Protein AF-A0A922MEP1-F1 (afdb_monomer_lite)

Secondary structure (DSSP, 8-state):
----------PPP----------------TT--GGGT-----TTPPPPHHHHHHHHHHHHHTT-SHHHHHHHHHHHHHHHB--EEEEEEETTEEEESSSS-EESSHHHHHHHHHHH-SSPPPTHHHH--GGG--EEEE-TT-BBTTT--B-S-HHHHHHHHHHHS-----TTS---EEEE--

Foldseek 3Di:
DDDDDDDDDDDDDDDDDDDPPPPPPPPPPPPDDPCVVDPPDDPDDDPDPVNVVVVVVVVVVVCPDLVSLLVLQVVLQVVFKLKAWWQDDDPQWTAHQQDRDIHNDVVVSSVCCVPVPVPTDGPVVVVPDPVRPQIEIECAQMATPVPRDTDDDPVVVLCCCCPVVVDDHDPVHDRSYDYDYD

pLDDT: mean 71.91, std 21.08, range [29.16, 94.38]

Sequence (182 aa):
MNIIGLRSRTIHETSPIIFEEEEKNISLDRKLNFASFVSIRPVGKKAIPWVREQQKKIAEERRLTELDWQFDNIKTILRCSNATPVRCRVGTRFACSYCLDQFQNPTELRNHSIQDHINDKPEFFNARSLSRHIVYLDITGLQCKICDQSIESLEQLMDHLKGVHDELVYKQIKNQIVPFNY

Radius of gyration: 28.93 Å; chains: 1; bounding box: 106×39×60 Å

InterPro domains:
  IPR013087 Zinc finger C2H2-type [PS00028] (96-117)
  IPR013087 Zinc finger C2H2-type [PS00028] (144-165)
  IPR013087 Zinc finger C2H2-type [PS50157] (94-122)
  IPR013087 Zinc finger C2H2-type [SM00355] (94-117)
  IPR013087 Zinc finger C2H2-type [SM00355] (142-165)

Organism: Spodoptera exigua (NCBI:txid7107)

Structure (mmCIF, N/CA/C/O backbone):
data_AF-A0A922MEP1-F1
#
_entry.id   AF-A0A922MEP1-F1
#
loop_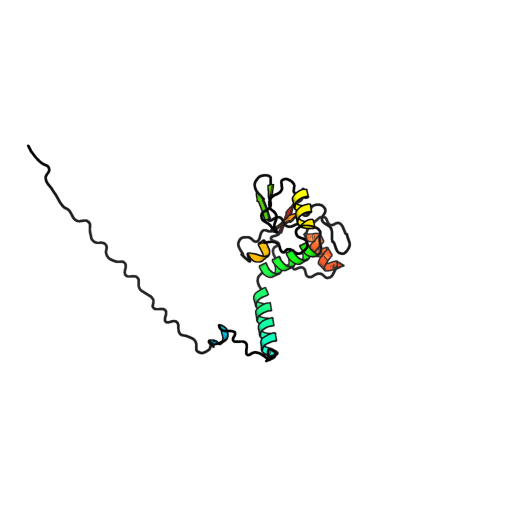
_atom_site.group_PDB
_atom_site.id
_atom_site.type_symbol
_atom_site.label_atom_id
_atom_site.label_alt_id
_atom_site.label_comp_id
_atom_site.label_asym_id
_atom_site.label_entity_id
_atom_site.label_seq_id
_atom_site.pdbx_PDB_ins_code
_atom_site.Cartn_x
_atom_site.Cartn_y
_atom_site.Cartn_z
_atom_site.occupancy
_atom_site.B_iso_or_equiv
_atom_site.auth_seq_id
_atom_site.auth_comp_id
_atom_site.auth_asym_id
_atom_site.auth_atom_id
_atom_site.pdbx_PDB_model_num
ATOM 1 N N . MET A 1 1 ? 87.344 -0.139 -6.297 1.00 33.28 1 MET A N 1
ATOM 2 C CA . MET A 1 1 ? 87.801 0.601 -5.095 1.00 33.28 1 MET A CA 1
ATOM 3 C C . MET A 1 1 ? 87.098 1.954 -5.125 1.00 33.28 1 MET A C 1
ATOM 5 O O . MET A 1 1 ? 87.213 2.600 -6.149 1.00 33.28 1 MET A O 1
ATOM 9 N N . ASN A 1 2 ? 86.307 2.446 -4.175 1.00 29.16 2 ASN A N 1
ATOM 10 C CA . ASN A 1 2 ? 85.856 2.021 -2.847 1.00 29.16 2 ASN A CA 1
ATOM 11 C C . ASN A 1 2 ? 84.425 2.590 -2.679 1.00 29.16 2 ASN A C 1
ATOM 13 O O . ASN A 1 2 ? 84.179 3.710 -3.107 1.00 29.16 2 ASN A O 1
ATOM 17 N N . ILE A 1 3 ? 83.418 1.776 -2.359 1.00 33.75 3 ILE A N 1
ATOM 18 C CA . ILE A 1 3 ? 82.871 1.454 -1.022 1.00 33.75 3 ILE A CA 1
ATOM 19 C C . ILE A 1 3 ? 82.186 2.642 -0.311 1.00 33.75 3 ILE A C 1
ATOM 21 O O . ILE A 1 3 ? 82.811 3.596 0.141 1.00 33.75 3 ILE A O 1
ATOM 25 N N . ILE A 1 4 ? 80.867 2.471 -0.213 1.00 38.38 4 ILE A N 1
ATOM 26 C CA . ILE A 1 4 ? 79.823 3.175 0.540 1.00 38.38 4 ILE A CA 1
ATOM 27 C C . ILE A 1 4 ? 80.040 3.119 2.067 1.00 38.38 4 ILE A C 1
ATOM 29 O O . ILE A 1 4 ? 80.368 2.068 2.611 1.00 38.38 4 ILE A O 1
ATOM 33 N N . GLY A 1 5 ? 79.831 4.244 2.764 1.00 32.88 5 GLY A N 1
ATOM 34 C CA . GLY A 1 5 ? 80.007 4.386 4.217 1.00 32.88 5 GLY A CA 1
ATOM 35 C C . GLY A 1 5 ? 78.747 4.893 4.932 1.00 32.88 5 GLY A C 1
ATOM 36 O O . GLY A 1 5 ? 78.099 5.829 4.471 1.00 32.88 5 GLY A O 1
ATOM 37 N N . LEU A 1 6 ? 78.424 4.244 6.055 1.00 37.69 6 LEU A N 1
ATOM 38 C CA . LEU A 1 6 ? 77.236 4.394 6.902 1.00 37.69 6 LEU A CA 1
ATOM 39 C C . LEU A 1 6 ? 77.073 5.767 7.579 1.00 37.69 6 LEU A C 1
ATOM 41 O O . LEU A 1 6 ? 78.054 6.389 7.988 1.00 37.69 6 LEU A O 1
ATOM 45 N N . ARG A 1 7 ? 75.817 6.127 7.893 1.00 33.88 7 ARG A N 1
ATOM 46 C CA . ARG A 1 7 ? 75.470 6.881 9.112 1.00 33.88 7 ARG A CA 1
ATOM 47 C C . ARG A 1 7 ? 74.023 6.621 9.553 1.00 33.88 7 ARG A C 1
ATOM 49 O O . ARG A 1 7 ? 73.078 7.013 8.879 1.00 33.88 7 ARG A O 1
ATOM 56 N N . SER A 1 8 ? 73.884 5.974 10.709 1.00 33.62 8 SER A N 1
ATOM 57 C CA . SER A 1 8 ? 72.641 5.829 11.470 1.00 33.62 8 SER A CA 1
ATOM 58 C C . SER A 1 8 ? 72.186 7.166 12.061 1.00 33.62 8 SER A C 1
ATOM 60 O O . SER A 1 8 ? 73.006 7.900 12.615 1.00 33.62 8 SER A O 1
ATOM 62 N N . ARG A 1 9 ? 70.876 7.436 12.034 1.00 35.16 9 ARG A N 1
ATOM 63 C CA . ARG A 1 9 ? 70.192 8.314 12.997 1.00 35.16 9 ARG A CA 1
ATOM 64 C C . ARG A 1 9 ? 68.714 7.925 13.122 1.00 35.16 9 ARG A C 1
ATOM 66 O O . ARG A 1 9 ? 67.909 8.193 12.242 1.00 35.16 9 ARG A O 1
ATOM 73 N N . THR A 1 10 ? 68.458 7.197 14.205 1.00 30.19 10 THR A N 1
ATOM 74 C CA . THR A 1 10 ? 67.338 7.311 15.151 1.00 30.19 10 THR A CA 1
ATOM 75 C C . THR A 1 10 ? 66.016 7.888 14.634 1.00 30.19 10 THR A C 1
ATOM 77 O O . THR A 1 10 ? 65.878 9.093 14.441 1.00 30.19 10 THR A O 1
ATOM 80 N N . ILE A 1 11 ? 65.013 7.014 14.524 1.00 36.94 11 ILE A N 1
ATOM 81 C CA . ILE A 1 11 ? 63.595 7.375 14.477 1.00 36.94 11 ILE A CA 1
ATOM 82 C C . ILE A 1 11 ? 63.104 7.295 15.925 1.00 36.94 11 ILE A C 1
ATOM 84 O O . ILE A 1 11 ? 63.294 6.271 16.581 1.00 36.94 11 ILE A O 1
ATOM 88 N N . HIS A 1 12 ? 62.577 8.407 16.432 1.00 39.09 12 HIS A N 1
ATOM 89 C CA . HIS A 1 12 ? 62.083 8.533 17.797 1.00 39.09 12 HIS A CA 1
ATOM 90 C C . HIS A 1 12 ? 60.930 7.565 18.084 1.00 39.09 12 HIS A C 1
ATOM 92 O O . HIS A 1 12 ? 60.091 7.283 17.230 1.00 39.09 12 HIS A O 1
ATOM 98 N N . GLU A 1 13 ? 60.948 7.082 19.320 1.00 33.12 13 GLU A N 1
ATOM 99 C CA . GLU A 1 13 ? 60.061 6.105 19.930 1.00 33.12 13 GLU A CA 1
ATOM 100 C C . GLU A 1 13 ? 58.586 6.513 19.852 1.00 33.12 13 GLU A C 1
ATOM 102 O O . GLU A 1 13 ? 58.186 7.621 20.208 1.00 33.12 13 GLU A O 1
ATOM 107 N N . THR A 1 14 ? 57.764 5.561 19.424 1.00 35.47 14 THR A N 1
ATOM 108 C CA . THR A 1 14 ? 56.318 5.541 19.619 1.00 35.47 14 THR A CA 1
ATOM 109 C C . THR A 1 14 ? 56.016 5.429 21.113 1.00 35.47 14 THR A C 1
ATOM 111 O O . THR A 1 14 ? 56.169 4.355 21.695 1.00 35.47 14 THR A O 1
ATOM 114 N N . SER A 1 15 ? 55.584 6.520 21.743 1.00 34.44 15 SER A N 1
ATOM 115 C CA . SER A 1 15 ? 54.983 6.460 23.077 1.00 34.44 15 SER A CA 1
ATOM 116 C C . SER A 1 15 ? 53.580 5.838 22.982 1.00 34.44 15 SER A C 1
ATOM 118 O O . SER A 1 15 ? 52.782 6.277 22.150 1.00 34.44 15 SER A O 1
ATOM 120 N N . PRO A 1 16 ? 53.260 4.812 23.789 1.00 36.38 16 PRO A N 1
ATOM 121 C CA . PRO A 1 16 ? 51.957 4.164 23.766 1.00 36.38 16 PRO A CA 1
ATOM 122 C C . PRO A 1 16 ? 50.882 5.110 24.310 1.00 36.38 16 PRO A C 1
ATOM 124 O O . PRO A 1 16 ? 51.011 5.668 25.399 1.00 36.38 16 PRO A O 1
ATOM 127 N N . ILE A 1 17 ? 49.814 5.282 23.532 1.00 34.53 17 ILE A N 1
ATOM 128 C CA . ILE A 1 17 ? 48.589 5.953 23.965 1.00 34.53 17 ILE A CA 1
ATOM 129 C C . ILE A 1 17 ? 47.972 5.068 25.050 1.00 34.53 17 ILE A C 1
ATOM 131 O O . ILE A 1 17 ? 47.490 3.972 24.769 1.00 34.53 17 ILE A O 1
ATOM 135 N N . ILE A 1 18 ? 48.047 5.537 26.293 1.00 32.53 18 ILE A N 1
ATOM 136 C CA . ILE A 1 18 ? 47.349 4.965 27.441 1.00 32.53 18 ILE A CA 1
ATOM 137 C C . ILE A 1 18 ? 45.855 5.182 27.181 1.00 32.53 18 ILE A C 1
ATOM 139 O O . ILE A 1 18 ? 45.363 6.305 27.256 1.00 32.53 18 ILE A O 1
ATOM 143 N N . PHE A 1 19 ? 45.150 4.118 26.800 1.00 30.33 19 PHE A N 1
ATOM 144 C CA . PHE A 1 19 ? 43.694 4.083 26.847 1.00 30.33 19 PHE A CA 1
ATOM 145 C C . PHE A 1 19 ? 43.311 3.904 28.314 1.00 30.33 19 PHE A C 1
ATOM 147 O O . PHE A 1 19 ? 43.591 2.862 28.903 1.00 30.33 19 PHE A O 1
ATOM 154 N N . GLU A 1 20 ? 42.718 4.931 28.918 1.00 35.12 20 GLU A N 1
ATOM 155 C CA . GLU A 1 20 ? 42.014 4.778 30.187 1.00 35.12 20 GLU A CA 1
ATOM 156 C C . GLU A 1 20 ? 40.832 3.830 29.943 1.00 35.12 20 GLU A C 1
ATOM 158 O O . GLU A 1 20 ? 39.825 4.197 29.335 1.00 35.12 20 GLU A O 1
ATOM 163 N N . GLU A 1 21 ? 40.980 2.569 30.351 1.00 38.84 21 GLU A N 1
ATOM 164 C CA . GLU A 1 21 ? 39.856 1.651 30.488 1.00 38.84 21 GLU A CA 1
ATOM 165 C C . GLU A 1 21 ? 38.973 2.180 31.622 1.00 38.84 21 GLU A C 1
ATOM 167 O O . GLU A 1 21 ? 39.235 1.955 32.803 1.00 38.84 21 GLU A O 1
ATOM 172 N N . GLU A 1 22 ? 37.913 2.912 31.276 1.00 34.97 22 GLU A N 1
ATOM 173 C CA . GLU A 1 22 ? 36.781 3.064 32.183 1.00 34.97 22 GLU A CA 1
ATOM 174 C C . GLU A 1 22 ? 36.191 1.668 32.414 1.00 34.97 22 GLU A C 1
ATOM 176 O O . GLU A 1 22 ? 35.362 1.181 31.637 1.00 34.97 22 GLU A O 1
ATOM 181 N N . GLU A 1 23 ? 36.612 1.015 33.497 1.00 37.88 23 GLU A N 1
ATOM 182 C CA . GLU A 1 23 ? 35.914 -0.130 34.065 1.00 37.88 23 GLU A CA 1
ATOM 183 C C . GLU A 1 23 ? 34.500 0.317 34.461 1.00 37.88 23 GLU A C 1
ATOM 185 O O . GLU A 1 23 ? 34.214 0.722 35.592 1.00 37.88 23 GLU A O 1
ATOM 190 N N . LYS A 1 24 ? 33.567 0.253 33.509 1.00 36.25 24 LYS A N 1
ATOM 191 C CA . LYS A 1 24 ? 32.143 0.327 33.813 1.00 36.25 24 LYS A CA 1
ATOM 192 C C . LYS A 1 24 ? 31.781 -0.937 34.569 1.00 36.25 24 LYS A C 1
ATOM 194 O O . LYS A 1 24 ? 31.428 -1.955 33.979 1.00 36.25 24 LYS A O 1
ATOM 199 N N . ASN A 1 25 ? 31.844 -0.846 35.893 1.00 35.16 25 ASN A N 1
ATOM 200 C CA . ASN A 1 25 ? 31.219 -1.802 36.786 1.00 35.16 25 ASN A CA 1
ATOM 201 C C . ASN A 1 25 ? 29.720 -1.847 36.469 1.00 35.16 25 ASN A C 1
ATOM 203 O O . ASN A 1 25 ? 28.937 -0.995 36.895 1.00 35.16 25 ASN A O 1
ATOM 207 N N . ILE A 1 26 ? 29.320 -2.846 35.681 1.00 39.62 26 ILE A N 1
ATOM 208 C CA . ILE A 1 26 ? 27.920 -3.185 35.458 1.00 39.62 26 ILE A CA 1
ATOM 209 C C . ILE A 1 26 ? 27.407 -3.759 36.777 1.00 39.62 26 ILE A C 1
ATOM 211 O O . ILE A 1 26 ? 27.549 -4.941 37.082 1.00 39.62 26 ILE A O 1
ATOM 215 N N . SER A 1 27 ? 26.819 -2.884 37.584 1.00 43.06 27 SER A N 1
ATOM 216 C CA . SER A 1 27 ? 25.998 -3.270 38.721 1.00 43.06 27 SER A CA 1
ATOM 217 C C . SER A 1 27 ? 24.764 -4.002 38.191 1.00 43.06 27 SER A C 1
ATOM 219 O O . SER A 1 27 ? 23.909 -3.407 37.531 1.00 43.06 27 SER A O 1
ATOM 221 N N . LEU A 1 28 ? 24.670 -5.308 38.454 1.00 42.34 28 LEU A N 1
ATOM 222 C CA . LEU A 1 28 ? 23.416 -6.036 38.299 1.00 42.34 28 LEU A CA 1
ATOM 223 C C . LEU A 1 28 ? 22.445 -5.509 39.359 1.00 42.34 28 LEU A C 1
ATOM 225 O O . LEU A 1 28 ? 22.514 -5.889 40.531 1.00 42.34 28 LEU A O 1
ATOM 229 N N . ASP A 1 29 ? 21.530 -4.631 38.946 1.00 46.22 29 ASP A N 1
ATOM 230 C CA . ASP A 1 29 ? 20.372 -4.289 39.762 1.00 46.22 29 ASP A CA 1
ATOM 231 C C . ASP A 1 29 ? 19.641 -5.601 40.093 1.00 46.22 29 ASP A C 1
ATOM 233 O O . ASP A 1 29 ? 19.161 -6.313 39.204 1.00 46.22 29 ASP A O 1
ATOM 237 N N . ARG A 1 30 ? 19.566 -5.940 41.388 1.00 50.47 30 ARG A N 1
ATOM 238 C CA . ARG A 1 30 ? 18.887 -7.141 41.913 1.00 50.47 30 ARG A CA 1
ATOM 239 C C . ARG A 1 30 ? 17.397 -7.212 41.543 1.00 50.47 30 ARG A C 1
ATOM 241 O O . ARG A 1 30 ? 16.734 -8.181 41.903 1.00 50.47 30 ARG A O 1
ATOM 248 N N . LYS A 1 31 ? 16.856 -6.220 40.830 1.00 48.88 31 LYS A N 1
ATOM 249 C CA . LYS A 1 31 ? 15.506 -6.225 40.254 1.00 48.88 31 LYS A CA 1
ATOM 250 C C . LYS A 1 31 ? 15.397 -6.920 38.891 1.00 48.88 31 LYS A C 1
ATOM 252 O O . LYS A 1 31 ? 14.277 -7.203 38.466 1.00 48.88 31 LYS A O 1
ATOM 257 N N . LEU A 1 32 ? 16.500 -7.248 38.213 1.00 49.50 32 LEU A N 1
ATOM 258 C CA . LEU A 1 32 ? 16.464 -8.046 36.981 1.00 49.50 32 LEU A CA 1
ATOM 259 C C . LEU A 1 32 ? 16.499 -9.541 37.314 1.00 49.50 32 LEU A C 1
ATOM 261 O O . LEU A 1 32 ? 17.550 -10.171 37.400 1.00 49.50 32 LEU A O 1
ATOM 265 N N . ASN A 1 33 ? 15.316 -10.130 37.489 1.00 49.09 33 ASN A N 1
ATOM 266 C CA . ASN A 1 33 ? 15.191 -11.580 37.589 1.00 49.09 33 ASN A CA 1
ATOM 267 C C . ASN A 1 33 ? 15.675 -12.225 36.282 1.00 49.09 33 ASN 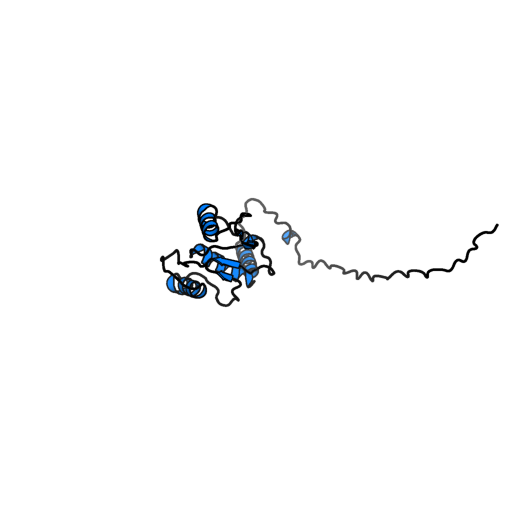A C 1
ATOM 269 O O . ASN A 1 33 ? 15.085 -12.001 35.225 1.00 49.09 33 ASN A O 1
ATOM 273 N N . PHE A 1 34 ? 16.691 -13.086 36.366 1.00 41.28 34 PHE A N 1
ATOM 274 C CA . PHE A 1 34 ? 17.223 -13.923 35.275 1.00 41.28 34 PHE A CA 1
ATOM 275 C C . PHE A 1 34 ? 16.131 -14.726 34.523 1.00 41.28 34 PHE A C 1
ATOM 277 O O . PHE A 1 34 ? 16.280 -15.088 33.358 1.00 41.28 34 PHE A O 1
ATOM 284 N N . ALA A 1 35 ? 14.969 -14.921 35.158 1.00 45.78 35 ALA A N 1
ATOM 285 C CA . ALA A 1 35 ? 13.750 -15.471 34.561 1.00 45.78 35 ALA A CA 1
ATOM 286 C C . ALA A 1 35 ? 13.138 -14.621 33.423 1.00 45.78 35 ALA A C 1
ATOM 288 O O . ALA A 1 35 ? 12.249 -15.094 32.721 1.00 45.78 35 ALA A O 1
ATOM 289 N N . SER A 1 36 ? 13.587 -13.377 33.227 1.00 45.88 36 SER A N 1
ATOM 290 C CA . SER A 1 36 ? 13.157 -12.520 32.111 1.00 45.88 36 SER A CA 1
ATOM 291 C C . SER A 1 36 ? 13.803 -12.897 30.772 1.00 45.88 36 SER A C 1
ATOM 293 O O . SER A 1 36 ? 13.231 -12.594 29.727 1.00 45.88 36 SER A O 1
ATOM 295 N N . PHE A 1 37 ? 14.934 -13.614 30.790 1.00 43.28 37 PHE A N 1
ATOM 296 C CA . PHE A 1 37 ? 15.635 -14.055 29.577 1.00 43.28 37 PHE A CA 1
ATOM 297 C C . PHE A 1 37 ? 15.411 -15.531 29.233 1.00 43.28 37 PHE A C 1
ATOM 299 O O . PHE A 1 37 ? 15.511 -15.903 28.065 1.00 43.28 37 PHE A O 1
ATOM 306 N N . VAL A 1 38 ? 15.039 -16.373 30.203 1.00 44.09 38 VAL A N 1
ATOM 307 C CA . VAL A 1 38 ? 14.727 -17.786 29.949 1.00 44.09 38 VAL A CA 1
ATOM 308 C C . VAL A 1 38 ? 13.237 -18.030 30.163 1.00 44.09 38 VAL A C 1
ATOM 310 O O . VAL A 1 38 ? 12.764 -18.165 31.290 1.00 44.09 38 VAL A O 1
ATOM 313 N N . SER A 1 39 ? 12.479 -18.133 29.067 1.00 47.62 39 SER A N 1
ATOM 314 C CA . SER A 1 39 ? 11.090 -18.603 29.109 1.00 47.62 39 SER A CA 1
ATOM 315 C C . SER A 1 39 ? 11.064 -20.119 29.326 1.00 47.62 39 SER A C 1
ATOM 317 O O . SER A 1 39 ? 10.822 -20.896 28.405 1.00 47.62 39 SER A O 1
ATOM 319 N N . ILE A 1 40 ? 11.324 -20.560 30.558 1.00 49.09 40 ILE A N 1
ATOM 320 C CA . ILE A 1 40 ? 11.020 -21.934 30.959 1.00 49.09 40 ILE A CA 1
ATOM 321 C C . ILE A 1 40 ? 9.500 -22.001 31.095 1.00 49.09 40 ILE A C 1
ATOM 323 O O . ILE A 1 40 ? 8.934 -21.485 32.057 1.00 49.09 40 ILE A O 1
ATOM 327 N N . ARG A 1 41 ? 8.812 -22.581 30.106 1.00 45.62 41 ARG A N 1
ATOM 328 C CA . ARG A 1 41 ? 7.377 -22.871 30.214 1.00 45.62 41 ARG A CA 1
ATOM 329 C C . ARG A 1 41 ? 7.211 -24.156 31.027 1.00 45.62 41 ARG A C 1
ATOM 331 O O . ARG A 1 41 ? 7.482 -25.224 30.480 1.00 45.62 41 ARG A O 1
ATOM 338 N N . PRO A 1 42 ? 6.748 -24.116 32.289 1.00 48.03 42 PRO A N 1
ATOM 339 C CA . PRO A 1 42 ? 6.266 -25.331 32.923 1.00 48.03 42 PRO A CA 1
ATOM 340 C C . PRO A 1 42 ? 5.053 -25.831 32.127 1.00 48.03 42 PRO A C 1
ATOM 342 O O . PRO A 1 42 ? 4.069 -25.109 31.937 1.00 48.03 42 PRO A O 1
ATOM 345 N N . VAL A 1 43 ? 5.155 -27.055 31.614 1.00 42.44 43 VAL A N 1
ATOM 346 C CA . VAL A 1 43 ? 4.103 -27.718 30.840 1.00 42.44 43 VAL A CA 1
ATOM 347 C C . VAL A 1 43 ? 2.829 -27.791 31.693 1.00 42.44 43 VAL A C 1
ATOM 349 O O . VAL A 1 43 ? 2.856 -28.278 32.819 1.00 42.44 43 VAL A O 1
ATOM 352 N N . GLY A 1 44 ? 1.711 -27.278 31.168 1.00 54.72 44 GLY A N 1
ATOM 353 C CA . GLY A 1 44 ? 0.374 -27.530 31.724 1.00 54.72 44 GLY A CA 1
ATOM 354 C C . GLY A 1 44 ? -0.293 -26.423 32.554 1.00 54.72 44 GLY A C 1
ATOM 355 O O . GLY A 1 44 ? -1.435 -26.614 32.964 1.00 54.72 44 GLY A O 1
ATOM 356 N N . LYS A 1 45 ? 0.320 -25.250 32.782 1.00 52.31 45 LYS A N 1
ATOM 357 C CA . LYS A 1 45 ? -0.370 -24.128 33.462 1.00 52.31 45 LYS A CA 1
ATOM 358 C C . LYS A 1 45 ? -0.885 -23.085 32.464 1.00 52.31 45 LYS A C 1
ATOM 360 O O . LYS A 1 45 ? -0.134 -22.588 31.627 1.00 52.31 45 LYS A O 1
ATOM 365 N N . LYS A 1 46 ? -2.175 -22.728 32.557 1.00 52.31 46 LYS A N 1
ATOM 366 C CA . LYS A 1 46 ? -2.763 -21.613 31.791 1.00 52.31 46 LYS A CA 1
ATOM 367 C C . LYS A 1 46 ? -2.068 -20.313 32.208 1.00 52.31 46 LYS A C 1
ATOM 369 O O . LYS A 1 46 ? -1.923 -20.053 33.399 1.00 52.31 46 LYS A O 1
ATOM 374 N N . ALA A 1 47 ? -1.626 -19.522 31.228 1.00 57.94 47 ALA A N 1
ATOM 375 C CA . ALA A 1 47 ? -0.957 -18.250 31.486 1.00 57.94 47 ALA A CA 1
ATOM 376 C C . ALA A 1 47 ? -1.827 -17.358 32.382 1.00 57.94 47 ALA A C 1
ATOM 378 O O . ALA A 1 47 ? -3.021 -17.189 32.123 1.00 57.94 47 ALA A O 1
ATOM 379 N N . ILE A 1 48 ? -1.213 -16.828 33.438 1.00 70.75 48 ILE A N 1
ATOM 380 C CA . ILE A 1 48 ? -1.905 -16.066 34.474 1.00 70.75 48 ILE A CA 1
ATOM 381 C C . ILE A 1 48 ? -2.509 -14.807 33.823 1.00 70.75 48 ILE A C 1
ATOM 383 O O . ILE A 1 48 ? -1.810 -14.163 33.035 1.00 70.75 48 ILE A O 1
ATOM 387 N N . PRO A 1 49 ? -3.779 -14.444 34.099 1.00 73.12 49 PRO A N 1
ATOM 388 C CA . PRO A 1 49 ? -4.453 -13.332 33.423 1.00 73.12 49 PRO A CA 1
ATOM 389 C C . PRO A 1 49 ? -3.659 -12.019 33.419 1.00 73.12 49 PRO A C 1
ATOM 391 O O . PRO A 1 49 ? -3.551 -11.390 32.371 1.00 73.12 49 PRO A O 1
ATOM 394 N N . TRP A 1 50 ? -3.010 -11.660 34.535 1.00 63.19 50 TRP A N 1
ATOM 395 C CA . TRP A 1 50 ? -2.177 -10.450 34.606 1.00 63.19 50 TRP A CA 1
ATOM 396 C C . TRP A 1 50 ? -0.940 -10.529 33.692 1.00 63.19 50 TRP A C 1
ATOM 398 O O . TRP A 1 50 ? -0.562 -9.525 33.102 1.00 63.19 50 TRP A O 1
ATOM 408 N N . VAL A 1 51 ? -0.340 -11.713 33.511 1.00 69.19 51 VAL A N 1
ATOM 409 C CA . VAL A 1 51 ? 0.795 -11.908 32.592 1.00 69.19 51 VAL A CA 1
ATOM 410 C C . VAL A 1 51 ? 0.344 -11.719 31.147 1.00 69.19 51 VAL A C 1
ATOM 412 O O . VAL A 1 51 ? 1.062 -11.101 30.369 1.00 69.19 51 VAL A O 1
ATOM 415 N N . ARG A 1 52 ? -0.856 -12.197 30.786 1.00 66.50 52 ARG A N 1
ATOM 416 C CA . ARG A 1 52 ? -1.436 -11.941 29.457 1.00 66.50 52 ARG A CA 1
ATOM 417 C C . ARG A 1 52 ? -1.713 -10.457 29.245 1.00 66.50 52 ARG A C 1
ATOM 419 O O . ARG A 1 52 ? -1.370 -9.943 28.190 1.00 66.50 52 ARG A O 1
ATOM 426 N N . GLU A 1 53 ? -2.284 -9.778 30.235 1.00 74.25 53 GLU A N 1
ATOM 427 C CA . GLU A 1 53 ? -2.572 -8.338 30.183 1.00 74.25 53 GLU A CA 1
ATOM 428 C C . GLU A 1 53 ? -1.284 -7.509 30.064 1.00 74.25 53 GLU A C 1
ATOM 430 O O . GLU A 1 53 ? -1.187 -6.609 29.237 1.00 74.25 53 GLU A O 1
ATOM 435 N N . GLN A 1 54 ? -0.250 -7.866 30.827 1.00 70.06 54 GLN A N 1
ATOM 436 C CA . GLN A 1 54 ? 1.054 -7.209 30.802 1.00 70.06 54 GLN A CA 1
ATOM 437 C C . GLN A 1 54 ? 1.798 -7.483 29.487 1.00 70.06 54 GLN A C 1
ATOM 439 O O . GLN A 1 54 ? 2.397 -6.574 28.926 1.00 70.06 54 GLN A O 1
ATOM 444 N N . GLN A 1 55 ? 1.698 -8.693 28.929 1.00 67.69 55 GLN A N 1
ATOM 445 C CA . GLN A 1 55 ? 2.190 -8.998 27.580 1.00 67.69 55 GLN A CA 1
ATOM 446 C C . GLN A 1 55 ? 1.428 -8.226 26.500 1.00 67.69 55 GLN A C 1
ATOM 448 O O . GLN A 1 55 ? 2.041 -7.792 25.530 1.00 67.69 55 GLN A O 1
ATOM 453 N N . LYS A 1 56 ? 0.115 -8.033 26.668 1.00 66.62 56 LYS A N 1
ATOM 454 C CA . LYS A 1 56 ? -0.727 -7.252 25.757 1.00 66.62 56 LYS A CA 1
ATOM 455 C C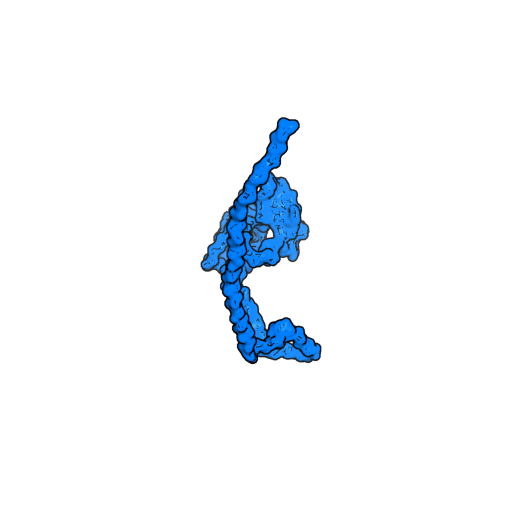 . LYS A 1 56 ? -0.362 -5.770 25.809 1.00 66.62 56 LYS A C 1
ATOM 457 O O . LYS A 1 56 ? -0.184 -5.179 24.756 1.00 66.62 56 LYS A O 1
ATOM 462 N N . LYS A 1 57 ? -0.144 -5.209 27.006 1.00 63.69 57 LYS A N 1
ATOM 463 C CA . LYS A 1 57 ? 0.376 -3.846 27.201 1.00 63.69 57 LYS A CA 1
ATOM 464 C C . LYS A 1 57 ? 1.774 -3.664 26.627 1.00 63.69 57 LYS A C 1
ATOM 466 O O . LYS A 1 57 ? 1.977 -2.715 25.896 1.00 63.69 57 LYS A O 1
ATOM 471 N N . ILE A 1 58 ? 2.699 -4.595 26.861 1.00 62.56 58 ILE A N 1
ATOM 472 C CA . ILE A 1 58 ? 4.050 -4.543 26.277 1.00 62.56 58 ILE A CA 1
ATOM 473 C C . ILE A 1 58 ? 3.997 -4.692 24.747 1.00 62.56 58 ILE A C 1
ATOM 475 O O . ILE A 1 58 ? 4.784 -4.074 24.042 1.00 62.56 58 ILE A O 1
ATOM 479 N N . ALA A 1 59 ? 3.087 -5.506 24.203 1.00 59.97 59 ALA A N 1
ATOM 480 C CA . ALA A 1 59 ? 2.885 -5.624 22.758 1.00 59.97 59 ALA A CA 1
ATOM 481 C C . ALA A 1 59 ? 2.259 -4.357 22.153 1.00 59.97 59 ALA A C 1
ATOM 483 O O . ALA A 1 59 ? 2.658 -3.957 21.065 1.00 59.97 59 ALA A O 1
ATOM 484 N N . GLU A 1 60 ? 1.325 -3.725 22.862 1.00 60.00 60 GLU A N 1
ATOM 485 C CA . GLU A 1 60 ? 0.701 -2.456 22.479 1.00 60.00 60 GLU A CA 1
ATOM 486 C C . GLU A 1 60 ? 1.689 -1.284 22.599 1.00 60.00 60 GLU A C 1
ATOM 488 O O . GLU A 1 60 ? 1.779 -0.463 21.699 1.00 60.00 60 GLU A O 1
ATOM 493 N N . GLU A 1 61 ? 2.534 -1.259 23.630 1.00 57.91 61 GLU A N 1
ATOM 494 C CA . GLU A 1 61 ? 3.639 -0.302 23.771 1.00 57.91 61 GLU A CA 1
ATOM 495 C C . GLU A 1 61 ? 4.726 -0.522 22.707 1.00 57.91 61 GLU A C 1
ATOM 497 O O . GLU A 1 61 ? 5.327 0.431 22.218 1.00 57.91 61 GLU A O 1
ATOM 502 N N . ARG A 1 62 ? 4.948 -1.770 22.271 1.00 57.56 62 ARG A N 1
ATOM 503 C CA . ARG A 1 62 ? 5.825 -2.091 21.130 1.00 57.56 62 ARG A CA 1
ATOM 504 C C . ARG A 1 62 ? 5.240 -1.703 19.767 1.00 57.56 62 ARG A C 1
ATOM 506 O O . ARG A 1 62 ? 6.003 -1.745 18.810 1.00 57.56 62 ARG A O 1
ATOM 513 N N . ARG A 1 63 ? 3.950 -1.342 19.669 1.00 57.59 63 ARG A N 1
ATOM 514 C CA . ARG A 1 63 ? 3.297 -0.804 18.453 1.00 57.59 63 ARG A CA 1
ATOM 515 C C . ARG A 1 63 ? 3.445 0.718 18.298 1.00 57.59 63 ARG A C 1
ATOM 517 O O . ARG A 1 63 ? 2.872 1.286 17.377 1.00 57.59 63 ARG A O 1
ATOM 524 N N . LEU A 1 64 ? 4.144 1.405 19.205 1.00 63.28 64 LEU A N 1
ATOM 525 C CA . LEU A 1 64 ? 4.129 2.873 19.300 1.00 63.28 64 LEU A CA 1
ATOM 526 C C . LEU A 1 64 ? 5.128 3.593 18.383 1.00 63.28 64 LEU A C 1
ATOM 528 O O . LEU A 1 64 ? 5.493 4.735 18.665 1.00 63.28 64 LEU A O 1
ATOM 532 N N . THR A 1 65 ? 5.612 2.972 17.307 1.00 76.12 65 THR A N 1
ATOM 533 C CA . THR A 1 65 ? 6.398 3.722 16.319 1.00 76.12 65 THR A CA 1
ATOM 534 C C . THR A 1 65 ? 5.497 4.201 15.187 1.00 76.12 65 THR A C 1
ATOM 536 O O . THR A 1 65 ? 4.593 3.486 14.762 1.00 76.12 65 THR A O 1
ATOM 539 N N . GLU A 1 66 ? 5.763 5.391 14.638 1.00 77.88 66 GLU A N 1
ATOM 540 C CA . GLU A 1 66 ? 5.064 5.884 13.436 1.00 77.88 66 GLU A CA 1
ATOM 541 C C . GLU A 1 66 ? 5.114 4.869 12.279 1.00 77.88 66 GLU A C 1
ATOM 543 O O . GLU A 1 66 ? 4.217 4.822 11.438 1.00 77.88 66 GLU A O 1
ATOM 548 N N . LEU A 1 67 ? 6.143 4.014 12.265 1.00 78.62 67 LEU A N 1
ATOM 549 C CA . LEU A 1 67 ? 6.263 2.918 11.315 1.00 78.62 67 LEU A CA 1
ATOM 550 C C . LEU A 1 67 ? 5.183 1.859 11.460 1.00 78.62 67 LEU A C 1
ATOM 552 O O . LEU A 1 67 ? 4.718 1.349 10.448 1.00 78.62 67 LEU A O 1
ATOM 556 N N . ASP A 1 68 ? 4.809 1.488 12.682 1.00 80.56 68 ASP A N 1
ATOM 557 C CA . ASP A 1 68 ? 3.803 0.450 12.899 1.00 80.56 68 ASP A CA 1
ATOM 558 C C . ASP A 1 68 ? 2.457 0.907 12.330 1.00 80.56 68 ASP A C 1
ATOM 560 O O . ASP A 1 68 ? 1.815 0.168 11.582 1.00 80.56 68 ASP A O 1
ATOM 564 N N . TRP A 1 69 ? 2.098 2.170 12.572 1.00 83.50 69 TRP A N 1
ATOM 565 C CA . TRP A 1 69 ? 0.922 2.803 11.973 1.00 83.50 69 TRP A CA 1
ATOM 566 C C . TRP A 1 69 ? 1.020 2.883 10.445 1.00 83.50 69 TRP A C 1
ATOM 568 O O . TRP A 1 69 ? 0.046 2.598 9.749 1.00 83.50 69 TRP A O 1
ATOM 578 N N . GLN A 1 70 ? 2.201 3.194 9.903 1.00 84.12 70 GLN A N 1
ATOM 579 C CA . GLN A 1 70 ? 2.440 3.203 8.457 1.00 84.12 70 GLN A CA 1
ATOM 580 C C . GLN A 1 70 ? 2.263 1.809 7.841 1.00 84.12 70 GLN A C 1
ATOM 582 O O . GLN A 1 70 ? 1.625 1.659 6.798 1.00 84.12 70 GLN A O 1
ATOM 587 N N . PHE A 1 71 ? 2.801 0.771 8.481 1.00 83.88 71 PHE A N 1
ATOM 588 C CA . PHE A 1 71 ? 2.651 -0.607 8.030 1.00 83.88 71 PHE A CA 1
ATOM 589 C C . PHE A 1 71 ? 1.201 -1.067 8.093 1.00 83.88 71 PHE A C 1
ATOM 591 O O . PHE A 1 71 ? 0.755 -1.777 7.192 1.00 83.88 71 PHE A O 1
ATOM 598 N N . ASP A 1 72 ? 0.465 -0.678 9.128 1.00 86.25 72 ASP A N 1
ATOM 599 C CA . ASP A 1 72 ? -0.946 -1.020 9.251 1.00 86.25 72 ASP A CA 1
ATOM 600 C C . ASP A 1 72 ? -1.783 -0.314 8.175 1.00 86.25 72 ASP A C 1
ATOM 602 O O . ASP A 1 72 ? -2.575 -0.985 7.514 1.00 86.25 72 ASP A O 1
ATOM 606 N N . ASN A 1 73 ? -1.506 0.957 7.860 1.00 89.62 73 ASN A N 1
ATOM 607 C CA . ASN A 1 73 ? -2.110 1.633 6.705 1.00 89.62 73 ASN A CA 1
ATOM 608 C C . ASN A 1 73 ? -1.852 0.880 5.396 1.00 89.62 73 ASN A C 1
ATOM 610 O O . ASN A 1 73 ? -2.787 0.620 4.640 1.00 89.62 73 ASN A O 1
ATOM 614 N N . ILE A 1 74 ? -0.597 0.499 5.125 1.00 89.12 74 ILE A N 1
ATOM 615 C CA . ILE A 1 74 ? -0.239 -0.221 3.894 1.00 89.12 74 ILE A CA 1
ATOM 616 C C . ILE A 1 74 ? -0.966 -1.568 3.828 1.00 89.12 74 ILE A C 1
ATOM 618 O O . ILE A 1 74 ? -1.489 -1.921 2.774 1.00 89.12 74 ILE A O 1
ATOM 622 N N . LYS A 1 75 ? -1.053 -2.315 4.937 1.00 88.31 75 LYS A N 1
ATOM 623 C CA . LYS A 1 75 ? -1.815 -3.576 4.977 1.00 88.31 75 LYS A CA 1
ATOM 624 C C . LYS A 1 75 ? -3.285 -3.349 4.645 1.00 88.31 75 LYS A C 1
ATOM 626 O O . LYS A 1 75 ? -3.833 -4.101 3.843 1.00 88.31 75 LYS A O 1
ATOM 631 N N . THR A 1 76 ? -3.908 -2.334 5.241 1.00 90.44 76 THR A N 1
ATOM 632 C CA . THR A 1 76 ? -5.311 -1.998 4.982 1.00 90.44 76 THR A CA 1
ATOM 633 C C . THR A 1 76 ? -5.513 -1.627 3.513 1.00 90.44 76 THR A C 1
ATOM 635 O O . THR A 1 76 ? -6.396 -2.180 2.863 1.00 90.44 76 THR A O 1
ATOM 638 N N . ILE A 1 77 ? -4.647 -0.782 2.945 1.00 91.25 77 ILE A N 1
ATOM 639 C CA . ILE A 1 77 ? -4.704 -0.389 1.530 1.00 91.25 77 ILE A CA 1
ATOM 640 C C . ILE A 1 77 ? -4.577 -1.611 0.613 1.00 91.25 77 ILE A C 1
ATOM 642 O O . ILE A 1 77 ? -5.428 -1.808 -0.251 1.00 91.25 77 ILE A O 1
ATOM 646 N N . LEU A 1 78 ? -3.562 -2.460 0.799 1.00 89.75 78 LEU A N 1
ATOM 647 C CA . LEU A 1 78 ? -3.338 -3.636 -0.055 1.00 89.75 78 LEU A CA 1
ATOM 648 C C . LEU A 1 78 ? -4.479 -4.662 0.040 1.00 89.75 78 LEU A C 1
ATOM 650 O O . LEU A 1 78 ? -4.831 -5.307 -0.950 1.00 89.75 78 LEU A O 1
ATOM 654 N N . ARG A 1 79 ? -5.082 -4.799 1.226 1.00 89.25 79 ARG A N 1
ATOM 655 C CA . ARG A 1 79 ? -6.233 -5.680 1.451 1.00 89.25 79 ARG A CA 1
ATOM 656 C C . ARG A 1 79 ? -7.491 -5.150 0.768 1.00 89.25 79 ARG A C 1
ATOM 658 O O . ARG A 1 79 ? -8.196 -5.916 0.119 1.00 89.25 79 ARG A O 1
ATOM 665 N N . CYS A 1 80 ? -7.764 -3.858 0.917 1.00 90.06 80 CYS A N 1
ATOM 666 C CA . CYS A 1 80 ? -9.043 -3.264 0.540 1.00 90.06 80 CYS A CA 1
ATOM 667 C C . CYS A 1 80 ? -9.030 -2.605 -0.846 1.00 90.06 80 CYS A C 1
ATOM 669 O O . CYS A 1 80 ? -10.069 -2.134 -1.295 1.00 90.06 80 CYS A O 1
ATOM 671 N N . SER A 1 81 ? -7.894 -2.578 -1.545 1.00 91.06 81 SER A N 1
ATOM 672 C CA . SER A 1 81 ? -7.785 -2.003 -2.889 1.00 91.06 81 SER A CA 1
ATOM 673 C C . SER A 1 81 ? -7.014 -2.892 -3.855 1.00 91.06 81 SER A C 1
ATOM 675 O O . SER A 1 81 ? -6.355 -3.857 -3.464 1.00 91.06 81 SER A O 1
ATOM 677 N N . ASN A 1 82 ? -7.105 -2.571 -5.142 1.00 90.75 82 ASN A N 1
ATOM 678 C CA . ASN A 1 82 ? -6.320 -3.197 -6.206 1.00 90.75 82 ASN A CA 1
ATOM 679 C C . ASN A 1 82 ? -4.896 -2.618 -6.358 1.00 90.75 82 ASN A C 1
ATOM 681 O O . ASN A 1 82 ? -4.214 -2.965 -7.324 1.00 90.75 82 ASN A O 1
ATOM 685 N N . ALA A 1 83 ? -4.449 -1.768 -5.426 1.00 90.81 83 ALA A N 1
ATOM 686 C CA . ALA A 1 83 ? -3.100 -1.219 -5.439 1.00 90.81 83 ALA A CA 1
ATOM 687 C C . ALA A 1 83 ? -2.053 -2.338 -5.352 1.00 90.81 83 ALA A C 1
ATOM 689 O O . ALA A 1 83 ? -2.184 -3.265 -4.548 1.00 90.81 83 ALA A O 1
ATOM 690 N N . THR A 1 84 ? -1.003 -2.242 -6.168 1.00 89.56 84 THR A N 1
ATOM 691 C CA . THR A 1 84 ? 0.054 -3.263 -6.233 1.00 89.56 84 THR A CA 1
ATOM 692 C C . THR A 1 84 ? 1.377 -2.690 -5.730 1.00 89.56 84 THR A C 1
ATOM 694 O O . THR A 1 84 ? 1.813 -1.646 -6.219 1.00 89.56 84 THR A O 1
ATOM 697 N N . PRO A 1 85 ? 2.050 -3.330 -4.758 1.00 89.94 85 PRO A N 1
ATOM 698 C CA . PRO A 1 85 ? 3.321 -2.835 -4.267 1.00 89.94 85 PRO A CA 1
ATOM 699 C C . PRO A 1 85 ? 4.460 -3.172 -5.224 1.00 89.94 85 PRO A C 1
ATOM 701 O O . PRO A 1 85 ? 4.591 -4.298 -5.705 1.00 89.94 85 PRO A O 1
ATOM 704 N N . VAL A 1 86 ? 5.339 -2.199 -5.435 1.00 88.56 86 VAL A N 1
ATOM 705 C CA . VAL A 1 86 ? 6.534 -2.333 -6.268 1.00 88.56 86 VAL A CA 1
ATOM 706 C C . VAL A 1 86 ? 7.760 -2.043 -5.421 1.00 88.56 86 VAL A C 1
ATOM 708 O O . VAL A 1 86 ? 7.810 -1.063 -4.680 1.00 88.56 86 VAL A O 1
ATOM 711 N N . ARG A 1 87 ? 8.773 -2.909 -5.515 1.00 86.25 87 ARG A N 1
ATOM 712 C CA . ARG A 1 87 ? 9.985 -2.776 -4.700 1.00 86.25 87 ARG A CA 1
ATOM 713 C C . ARG A 1 87 ? 10.815 -1.583 -5.143 1.00 86.25 87 ARG A C 1
ATOM 715 O O . ARG A 1 87 ? 11.147 -0.713 -4.345 1.00 86.25 87 ARG A O 1
ATOM 722 N N . CYS A 1 88 ? 11.174 -1.564 -6.419 1.00 84.38 88 CYS A N 1
ATOM 723 C CA . CYS A 1 88 ? 11.917 -0.478 -7.037 1.00 84.38 88 CYS A CA 1
ATOM 724 C C . CYS A 1 88 ? 11.886 -0.604 -8.562 1.00 84.38 88 CYS A C 1
ATOM 726 O O . CYS A 1 88 ? 11.517 -1.639 -9.126 1.00 84.38 88 CYS A O 1
ATOM 728 N N . ARG A 1 89 ? 12.330 0.458 -9.232 1.00 85.69 89 ARG A N 1
ATOM 729 C CA . ARG A 1 89 ? 12.655 0.431 -10.655 1.00 85.69 89 ARG A CA 1
ATOM 730 C C . ARG A 1 89 ? 14.134 0.084 -10.830 1.00 85.69 89 ARG A C 1
ATOM 732 O O . ARG A 1 89 ? 14.996 0.764 -10.278 1.00 85.69 89 ARG A O 1
ATOM 739 N N . VAL A 1 90 ? 14.424 -0.953 -11.611 1.00 84.69 90 VAL A N 1
ATOM 740 C CA . VAL A 1 90 ? 15.780 -1.414 -11.940 1.00 84.69 90 VAL A CA 1
ATOM 741 C C . VAL A 1 90 ? 16.022 -1.132 -13.424 1.00 84.69 90 VAL A C 1
ATOM 743 O O . VAL A 1 90 ? 15.675 -1.925 -14.298 1.00 84.69 90 VAL A O 1
ATOM 746 N N . GLY A 1 91 ? 16.557 0.054 -13.725 1.00 87.25 91 GLY A N 1
ATOM 747 C CA . GLY A 1 91 ? 16.724 0.530 -15.102 1.00 87.25 91 GLY A CA 1
ATOM 748 C C . GLY A 1 91 ? 15.379 0.710 -15.820 1.00 87.25 91 GLY A C 1
ATOM 749 O O . GLY A 1 91 ? 14.585 1.588 -15.472 1.00 87.25 91 GLY A O 1
ATOM 750 N N . THR A 1 92 ? 15.117 -0.119 -16.831 1.00 86.81 92 THR A N 1
ATOM 751 C CA . THR A 1 92 ? 13.846 -0.151 -17.579 1.00 86.81 92 THR A CA 1
ATOM 752 C C . THR A 1 92 ? 12.848 -1.179 -17.047 1.00 86.81 92 THR A C 1
ATOM 754 O O . THR A 1 92 ? 11.760 -1.292 -17.597 1.00 86.81 92 THR A O 1
ATOM 757 N N . ARG A 1 93 ? 13.202 -1.925 -15.995 1.00 90.50 93 ARG A N 1
ATOM 758 C CA . ARG A 1 93 ? 12.378 -2.997 -15.427 1.00 90.50 93 ARG A CA 1
ATOM 759 C C . ARG A 1 93 ? 11.789 -2.600 -14.075 1.00 90.50 93 ARG A C 1
ATOM 761 O O . ARG A 1 93 ? 12.352 -1.773 -13.355 1.00 90.50 93 ARG A O 1
ATOM 768 N N . PHE A 1 94 ? 10.691 -3.244 -13.705 1.00 90.06 94 PHE A N 1
ATOM 769 C CA . PHE A 1 94 ? 10.019 -3.112 -12.418 1.00 90.06 94 PHE A CA 1
ATOM 770 C C . PHE A 1 94 ? 10.241 -4.368 -11.589 1.00 90.06 94 PHE A C 1
ATOM 772 O O . PHE A 1 94 ? 9.995 -5.479 -12.055 1.00 90.06 94 PHE A O 1
ATOM 779 N N . ALA A 1 95 ? 10.722 -4.190 -10.366 1.00 90.25 95 ALA A N 1
ATOM 780 C CA . ALA A 1 95 ? 11.024 -5.285 -9.464 1.00 90.25 95 ALA A CA 1
ATOM 781 C C . ALA A 1 95 ? 9.819 -5.627 -8.579 1.00 90.25 95 ALA A C 1
ATOM 783 O O . ALA A 1 95 ? 9.232 -4.740 -7.948 1.00 90.25 95 ALA A O 1
ATOM 784 N N . CYS A 1 96 ? 9.491 -6.918 -8.493 1.00 90.69 96 CYS A N 1
ATOM 785 C CA . CYS A 1 96 ? 8.427 -7.406 -7.624 1.00 90.69 96 CYS A CA 1
ATOM 786 C C . CYS A 1 96 ? 8.751 -7.147 -6.150 1.00 90.69 96 CYS A C 1
ATOM 788 O O . CYS A 1 96 ? 9.910 -7.192 -5.726 1.00 90.69 96 CYS A O 1
ATOM 790 N N . SER A 1 97 ? 7.712 -6.842 -5.372 1.00 88.31 97 SER A N 1
ATOM 791 C CA . SER A 1 97 ? 7.825 -6.608 -3.933 1.00 88.31 97 SER A CA 1
ATOM 792 C C . SER A 1 97 ? 7.697 -7.867 -3.077 1.00 88.31 97 SER A C 1
ATOM 794 O O . SER A 1 97 ? 7.934 -7.792 -1.870 1.00 88.31 97 SER A O 1
ATOM 796 N N . TYR A 1 98 ? 7.317 -8.991 -3.674 1.00 87.31 98 TYR A N 1
ATOM 797 C CA . TYR A 1 98 ? 7.113 -10.271 -2.996 1.00 87.31 98 TYR A CA 1
ATOM 798 C C . TYR A 1 98 ? 8.238 -11.269 -3.303 1.00 87.31 98 TYR A C 1
ATOM 800 O O . TYR A 1 98 ? 8.567 -12.101 -2.463 1.00 87.31 98 TYR A O 1
ATOM 808 N N . CYS A 1 99 ? 8.861 -11.151 -4.480 1.00 88.44 99 CYS A N 1
ATOM 809 C CA . CYS A 1 99 ? 9.912 -12.041 -4.961 1.00 88.44 99 CYS A CA 1
ATOM 810 C C . CYS A 1 99 ? 11.063 -11.265 -5.639 1.00 88.44 99 CYS A C 1
ATOM 812 O O . CYS A 1 99 ? 11.087 -10.030 -5.702 1.00 88.44 99 CYS A O 1
ATOM 814 N N . LEU A 1 100 ? 12.046 -12.002 -6.161 1.00 89.38 100 LEU A N 1
ATOM 815 C CA . LEU A 1 100 ? 13.220 -11.431 -6.829 1.00 89.38 100 LEU A CA 1
ATOM 816 C C . LEU A 1 100 ? 12.992 -11.112 -8.316 1.00 89.38 100 LEU A C 1
ATOM 818 O O . LEU A 1 100 ? 13.870 -10.505 -8.939 1.00 89.38 100 LEU A O 1
ATOM 822 N N . ASP A 1 101 ? 11.823 -11.458 -8.861 1.00 92.00 101 ASP A N 1
ATOM 823 C CA . ASP A 1 101 ? 11.514 -11.301 -10.279 1.00 92.00 101 ASP A CA 1
ATOM 824 C C . ASP A 1 101 ? 11.383 -9.833 -10.694 1.00 92.00 101 ASP A C 1
ATOM 826 O O . ASP A 1 101 ? 11.090 -8.926 -9.903 1.00 92.00 101 ASP A O 1
ATOM 830 N N . GLN A 1 102 ? 11.651 -9.593 -11.977 1.00 92.88 102 GLN A N 1
ATOM 831 C CA . GLN A 1 102 ? 11.639 -8.270 -12.587 1.00 92.88 102 GLN A CA 1
ATOM 832 C C . GLN A 1 102 ? 10.922 -8.328 -13.929 1.00 92.88 102 GLN A C 1
ATOM 834 O O . GLN A 1 102 ? 11.200 -9.213 -14.736 1.00 92.88 102 GLN A O 1
ATOM 839 N N . PHE A 1 103 ? 10.107 -7.324 -14.221 1.00 92.94 103 PHE A N 1
ATOM 840 C CA . PHE A 1 103 ? 9.235 -7.275 -15.395 1.00 92.94 103 PHE A CA 1
ATOM 841 C C . PHE A 1 103 ? 9.531 -6.039 -16.237 1.00 92.94 103 PHE A C 1
ATOM 843 O O . PHE A 1 103 ? 9.977 -5.025 -15.704 1.00 92.94 103 PHE A O 1
ATOM 850 N N . GLN A 1 104 ? 9.328 -6.106 -17.553 1.00 91.38 104 GLN A N 1
ATOM 851 C CA . GLN A 1 104 ? 9.525 -4.930 -18.414 1.00 91.38 104 GLN A CA 1
ATOM 852 C C . GLN A 1 104 ? 8.348 -3.967 -18.298 1.00 91.38 104 GLN A C 1
ATOM 854 O O . GLN A 1 104 ? 8.547 -2.757 -18.224 1.00 91.38 104 GLN A O 1
ATOM 859 N N . ASN A 1 105 ? 7.138 -4.520 -18.224 1.00 89.62 105 ASN A N 1
ATOM 860 C CA . ASN A 1 105 ? 5.911 -3.747 -18.159 1.00 89.62 105 ASN A CA 1
ATOM 861 C C . ASN A 1 105 ? 5.312 -3.794 -16.747 1.00 89.62 105 ASN A C 1
ATOM 863 O O . ASN A 1 105 ? 5.293 -4.855 -16.115 1.00 89.62 105 ASN A O 1
ATOM 867 N N . PRO A 1 106 ? 4.762 -2.678 -16.247 1.00 87.31 106 PRO A N 1
ATOM 868 C CA . PRO A 1 106 ? 4.109 -2.656 -14.941 1.00 87.31 106 PRO A CA 1
ATOM 869 C C . PRO A 1 106 ? 2.831 -3.514 -14.924 1.00 87.31 106 PRO A C 1
ATOM 871 O O . PRO A 1 106 ? 2.504 -4.111 -13.903 1.00 87.31 106 PRO A O 1
ATOM 874 N N . THR A 1 107 ? 2.157 -3.677 -16.067 1.00 90.06 107 THR A N 1
ATOM 875 C CA . THR A 1 107 ? 1.002 -4.579 -16.210 1.00 90.06 107 THR A CA 1
ATOM 876 C C . THR A 1 107 ? 1.373 -6.049 -16.004 1.00 90.06 107 THR A C 1
ATOM 878 O O . THR A 1 107 ? 0.624 -6.785 -15.367 1.00 90.06 107 THR A O 1
ATOM 881 N N . GLU A 1 108 ? 2.539 -6.483 -16.492 1.00 91.31 108 GLU A N 1
ATOM 882 C CA . GLU A 1 108 ? 3.035 -7.847 -16.256 1.00 91.31 108 GLU A CA 1
ATOM 883 C C . GLU A 1 108 ? 3.308 -8.072 -14.771 1.00 91.31 108 GLU A C 1
ATOM 885 O O . GLU A 1 108 ? 2.872 -9.075 -14.211 1.00 91.31 108 GLU A O 1
ATOM 890 N N . LEU A 1 109 ? 3.954 -7.099 -14.117 1.00 90.88 109 LEU A N 1
ATOM 891 C CA . LEU A 1 109 ? 4.199 -7.147 -12.678 1.00 90.88 109 LEU A CA 1
ATOM 892 C C . LEU A 1 109 ? 2.890 -7.204 -11.876 1.00 90.88 109 LEU A C 1
ATOM 894 O O . LEU A 1 109 ? 2.793 -7.957 -10.904 1.00 90.88 109 LEU A O 1
ATOM 898 N N . ARG A 1 110 ? 1.879 -6.427 -12.278 1.00 89.31 110 ARG A N 1
ATOM 899 C CA . ARG A 1 110 ? 0.552 -6.445 -11.653 1.00 89.31 110 ARG A CA 1
ATOM 900 C C . ARG A 1 110 ? -0.098 -7.818 -11.778 1.00 89.31 110 ARG A C 1
ATOM 902 O O . ARG A 1 110 ? -0.559 -8.361 -10.779 1.00 89.31 110 ARG A O 1
ATOM 909 N N . ASN A 1 111 ? -0.097 -8.396 -12.976 1.00 90.44 111 ASN A N 1
ATOM 910 C CA . ASN A 1 111 ? -0.674 -9.719 -13.210 1.00 90.44 111 ASN A CA 1
ATOM 911 C C . ASN A 1 111 ? 0.052 -10.798 -12.400 1.00 90.44 111 ASN A C 1
ATOM 913 O O . ASN A 1 111 ? -0.605 -11.580 -11.721 1.00 90.44 111 ASN A O 1
ATOM 917 N N . HIS A 1 112 ? 1.385 -10.785 -12.396 1.00 91.88 112 HIS A N 1
ATOM 918 C CA . HIS A 1 112 ? 2.200 -11.665 -11.560 1.00 91.88 112 HIS A CA 1
ATOM 919 C C . HIS A 1 112 ? 1.856 -11.528 -10.068 1.00 91.88 112 HIS A C 1
ATOM 921 O O . HIS A 1 112 ? 1.594 -12.522 -9.401 1.00 91.88 112 HIS A O 1
ATOM 927 N N . SER A 1 113 ? 1.750 -10.298 -9.554 1.00 88.56 113 SER A N 1
ATOM 928 C CA . SER A 1 113 ? 1.395 -10.063 -8.145 1.00 88.56 113 SER A CA 1
ATOM 929 C C . SER A 1 113 ? 0.011 -10.618 -7.783 1.00 88.56 113 SER A C 1
ATOM 931 O O . SER A 1 113 ? -0.185 -11.111 -6.677 1.00 88.56 113 SER A O 1
ATOM 933 N N . ILE A 1 114 ? -0.954 -10.566 -8.706 1.00 86.62 114 ILE A N 1
ATOM 934 C CA . ILE A 1 114 ? -2.313 -11.077 -8.479 1.00 86.62 114 ILE A CA 1
ATOM 935 C C . ILE A 1 114 ? -2.368 -12.607 -8.567 1.00 86.62 114 ILE A C 1
ATOM 937 O O . ILE A 1 114 ? -3.133 -13.217 -7.828 1.00 86.62 114 ILE A O 1
ATOM 941 N N . GLN A 1 115 ? -1.604 -13.226 -9.469 1.00 88.12 115 GLN A N 1
ATOM 942 C CA . GLN A 1 115 ? -1.653 -14.675 -9.698 1.00 88.12 115 GLN A CA 1
ATOM 943 C C . GLN A 1 115 ? -0.786 -15.447 -8.702 1.00 88.12 115 GLN A C 1
ATOM 945 O O . GLN A 1 115 ? -1.249 -16.416 -8.102 1.00 88.12 115 GLN A O 1
ATOM 950 N N . ASP A 1 116 ? 0.445 -14.987 -8.489 1.00 87.00 116 ASP A N 1
ATOM 951 C CA . ASP A 1 116 ? 1.462 -15.751 -7.766 1.00 87.00 116 ASP A CA 1
ATOM 952 C C . ASP A 1 116 ? 1.548 -15.354 -6.283 1.00 87.00 116 ASP A C 1
ATOM 954 O O . ASP A 1 116 ? 2.028 -16.134 -5.464 1.00 87.00 116 ASP A O 1
ATOM 958 N N . HIS A 1 117 ? 1.036 -14.172 -5.910 1.00 85.56 117 HIS A N 1
ATOM 959 C CA . HIS A 1 117 ? 1.221 -13.575 -4.579 1.00 85.56 117 HIS A CA 1
ATOM 960 C C . HIS A 1 117 ? -0.091 -13.186 -3.872 1.00 85.56 117 HIS A C 1
ATOM 962 O O . HIS A 1 117 ? -0.176 -12.156 -3.204 1.00 85.56 117 HIS A O 1
ATOM 968 N N . ILE A 1 118 ? -1.120 -14.037 -3.952 1.00 77.31 118 ILE A N 1
ATOM 969 C CA . ILE A 1 118 ? -2.440 -13.788 -3.329 1.00 77.31 118 ILE A CA 1
ATOM 970 C C . ILE A 1 118 ? -2.355 -13.690 -1.796 1.00 77.31 118 ILE A C 1
ATOM 972 O O . ILE A 1 118 ? -2.980 -12.820 -1.190 1.00 77.31 118 ILE A O 1
ATOM 976 N N . ASN A 1 119 ? -1.592 -14.587 -1.166 1.00 76.81 119 ASN A N 1
ATOM 977 C CA . ASN A 1 119 ? -1.477 -14.692 0.296 1.00 76.81 119 ASN A CA 1
ATOM 978 C C . ASN A 1 119 ? -0.090 -14.313 0.824 1.00 76.81 119 ASN A C 1
ATOM 980 O O . ASN A 1 119 ? 0.185 -14.455 2.022 1.00 76.81 119 ASN A O 1
ATOM 984 N N . ASP A 1 120 ? 0.777 -13.825 -0.056 1.00 81.38 120 ASP A N 1
ATOM 985 C CA . ASP A 1 120 ? 2.142 -13.499 0.303 1.00 81.38 120 ASP A CA 1
ATOM 986 C C . ASP A 1 120 ? 2.226 -12.114 0.931 1.00 81.38 120 ASP A C 1
ATOM 988 O O . ASP A 1 120 ? 1.424 -11.210 0.685 1.00 81.38 120 ASP A O 1
ATOM 992 N N . LYS A 1 121 ? 3.226 -11.944 1.792 1.00 79.88 121 LYS A N 1
ATOM 993 C CA . LYS A 1 121 ? 3.525 -10.654 2.405 1.00 79.88 121 LYS A CA 1
ATOM 994 C C . LYS A 1 121 ? 4.696 -10.028 1.664 1.00 79.88 121 LYS A C 1
ATOM 996 O O . LYS A 1 121 ? 5.712 -10.704 1.506 1.00 79.88 121 LYS A O 1
ATOM 1001 N N . PRO A 1 122 ? 4.599 -8.748 1.273 1.00 79.88 122 PRO A N 1
ATOM 1002 C CA . PRO A 1 122 ? 5.723 -8.053 0.671 1.00 79.88 122 PRO A CA 1
ATOM 1003 C C . PRO A 1 122 ? 6.974 -8.108 1.554 1.00 79.88 122 PRO A C 1
ATOM 1005 O O . PRO A 1 122 ? 6.893 -7.968 2.778 1.00 79.88 122 PRO A O 1
ATOM 1008 N N . GLU A 1 123 ? 8.141 -8.247 0.931 1.00 75.56 123 GLU A N 1
ATOM 1009 C CA . GLU A 1 123 ? 9.427 -8.398 1.616 1.00 75.56 123 GLU A CA 1
ATOM 1010 C C . GLU A 1 123 ? 9.737 -7.209 2.542 1.00 75.56 123 GLU A C 1
ATOM 1012 O O . GLU A 1 123 ? 10.320 -7.378 3.617 1.00 75.56 123 GLU A O 1
ATOM 1017 N N . PHE A 1 124 ? 9.276 -6.003 2.188 1.00 73.88 124 PHE A N 1
ATOM 1018 C CA . PHE A 1 124 ? 9.503 -4.799 2.991 1.00 73.88 124 PHE A CA 1
ATOM 1019 C C . PHE A 1 124 ? 8.855 -4.854 4.385 1.00 73.88 124 PHE A C 1
ATOM 1021 O O . PHE A 1 124 ? 9.310 -4.150 5.286 1.00 73.88 124 PHE A O 1
ATOM 1028 N N . PHE A 1 125 ? 7.858 -5.720 4.620 1.00 74.75 125 PHE A N 1
ATOM 1029 C CA . PHE A 1 125 ? 7.324 -5.953 5.969 1.00 74.75 125 PHE A CA 1
ATOM 1030 C C . PHE A 1 125 ? 8.305 -6.706 6.879 1.00 74.75 125 PHE A C 1
ATOM 1032 O O . PHE A 1 125 ? 8.240 -6.561 8.101 1.00 74.75 125 PHE A O 1
ATOM 1039 N N . ASN A 1 126 ? 9.223 -7.496 6.315 1.00 69.69 126 ASN A N 1
ATOM 1040 C CA . ASN A 1 126 ? 10.182 -8.284 7.092 1.00 69.69 126 ASN A CA 1
ATOM 1041 C C . ASN A 1 126 ? 11.361 -7.436 7.579 1.00 69.69 126 ASN A C 1
ATOM 1043 O O . ASN A 1 126 ? 11.899 -7.685 8.657 1.00 69.69 126 ASN A O 1
ATOM 1047 N N . ALA A 1 127 ? 11.746 -6.417 6.807 1.00 64.19 127 ALA A N 1
ATOM 1048 C CA . ALA A 1 127 ? 12.969 -5.661 7.050 1.00 64.19 127 ALA A CA 1
ATOM 1049 C C . ALA A 1 127 ? 12.882 -4.654 8.212 1.00 64.19 127 ALA A C 1
ATOM 1051 O O . ALA A 1 127 ? 13.937 -4.248 8.690 1.00 64.19 127 ALA A O 1
ATOM 1052 N N . ARG A 1 128 ? 11.677 -4.251 8.669 1.00 61.53 128 ARG A N 1
ATOM 1053 C CA . ARG A 1 128 ? 11.415 -3.347 9.826 1.00 61.53 128 ARG A CA 1
ATOM 1054 C C . ARG A 1 128 ? 12.466 -2.232 10.041 1.00 61.53 128 ARG A C 1
ATOM 1056 O O . ARG A 1 128 ? 12.832 -1.913 11.169 1.00 61.53 128 ARG A O 1
ATOM 1063 N N . SER A 1 129 ? 12.993 -1.648 8.964 1.00 54.03 129 SER A N 1
ATOM 1064 C CA . SER A 1 129 ? 14.178 -0.784 9.025 1.00 54.03 129 SER A CA 1
ATOM 1065 C C . SER A 1 129 ? 13.822 0.651 8.677 1.00 54.03 129 SER A C 1
ATOM 1067 O O . SER A 1 129 ? 13.494 0.943 7.527 1.00 54.03 129 SER A O 1
ATOM 1069 N N . LEU A 1 130 ? 13.891 1.536 9.686 1.00 48.31 130 LEU A N 1
ATOM 1070 C CA . LEU A 1 130 ? 13.511 2.965 9.659 1.00 48.31 130 LEU A CA 1
ATOM 1071 C C . LEU A 1 130 ? 14.010 3.722 8.417 1.00 48.31 130 LEU A C 1
ATOM 1073 O O . LEU A 1 130 ? 13.298 4.582 7.908 1.00 48.31 130 LEU A O 1
ATOM 1077 N N . SER A 1 131 ? 15.169 3.354 7.877 1.00 47.78 131 SER A N 1
ATOM 1078 C CA . SER A 1 131 ? 15.863 4.063 6.800 1.00 47.78 131 SER A CA 1
ATOM 1079 C C . SER A 1 131 ? 15.412 3.729 5.367 1.00 47.78 131 SER A C 1
ATOM 1081 O O . SER A 1 131 ? 15.910 4.353 4.433 1.00 47.78 131 SER A O 1
ATOM 1083 N N . ARG A 1 132 ? 14.481 2.783 5.152 1.00 57.03 132 ARG A N 1
ATOM 1084 C CA . ARG A 1 132 ? 14.028 2.348 3.806 1.00 57.03 132 ARG A CA 1
ATOM 1085 C C . ARG A 1 132 ? 12.500 2.320 3.628 1.00 57.03 132 ARG A C 1
ATOM 1087 O O . ARG A 1 132 ? 11.982 1.480 2.905 1.00 57.03 132 ARG A O 1
ATOM 1094 N N . HIS A 1 133 ? 11.763 3.220 4.275 1.00 65.50 133 HIS A N 1
ATOM 1095 C CA . HIS A 1 133 ? 10.291 3.159 4.324 1.00 65.50 133 HIS A CA 1
ATOM 1096 C C . HIS A 1 133 ? 9.542 3.773 3.139 1.00 65.50 133 HIS A C 1
ATOM 1098 O O . HIS A 1 133 ? 8.329 3.953 3.224 1.00 65.50 133 HIS A O 1
ATOM 1104 N N . ILE A 1 134 ? 10.226 4.078 2.036 1.00 77.75 134 ILE A N 1
ATOM 1105 C CA . ILE A 1 134 ? 9.534 4.514 0.825 1.00 77.75 134 ILE A CA 1
ATOM 1106 C C . ILE A 1 134 ? 8.939 3.280 0.152 1.00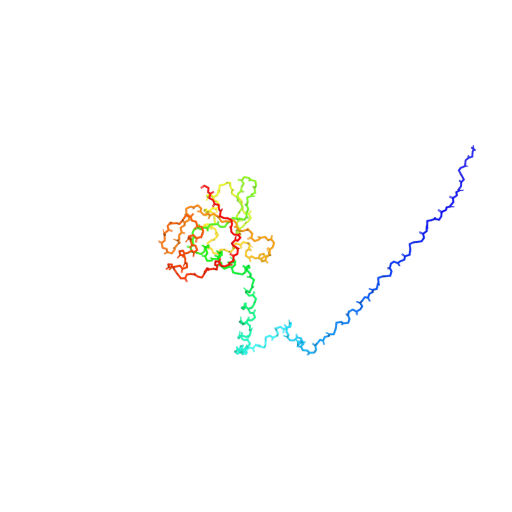 77.75 134 ILE A C 1
ATOM 1108 O O . ILE A 1 134 ? 9.671 2.442 -0.372 1.00 77.75 134 ILE A O 1
ATOM 1112 N N . VAL A 1 135 ? 7.612 3.177 0.175 1.00 83.81 135 VAL A N 1
ATOM 1113 C CA . VAL A 1 135 ? 6.873 2.110 -0.506 1.00 83.81 135 VAL A CA 1
ATOM 1114 C C . VAL A 1 135 ? 6.287 2.673 -1.786 1.00 83.81 135 VAL A C 1
ATOM 1116 O O . VAL A 1 135 ? 5.488 3.606 -1.745 1.00 83.81 135 VAL A O 1
ATOM 1119 N N . TYR A 1 136 ? 6.670 2.101 -2.923 1.00 87.56 136 TYR A N 1
ATOM 1120 C CA . TYR A 1 136 ? 6.071 2.455 -4.202 1.00 87.56 136 TYR A CA 1
ATOM 1121 C C . TYR A 1 136 ? 4.800 1.632 -4.391 1.00 87.56 136 TYR A C 1
ATOM 1123 O O . TYR A 1 136 ? 4.837 0.402 -4.317 1.00 87.56 136 TYR A O 1
ATOM 1131 N N . LEU A 1 137 ? 3.676 2.308 -4.614 1.00 90.00 137 LEU A N 1
ATOM 1132 C CA . LEU A 1 137 ? 2.402 1.664 -4.921 1.00 90.00 137 LEU A CA 1
ATOM 1133 C C . LEU A 1 137 ? 1.956 2.050 -6.324 1.00 90.00 137 LEU A C 1
ATOM 1135 O O . LEU A 1 137 ? 1.830 3.234 -6.634 1.00 90.00 137 LEU A O 1
ATOM 1139 N N . ASP A 1 138 ? 1.673 1.038 -7.133 1.00 90.25 138 ASP A N 1
ATOM 1140 C CA . ASP A 1 138 ? 0.918 1.192 -8.366 1.00 90.25 138 ASP A CA 1
ATOM 1141 C C . ASP A 1 138 ? -0.542 1.491 -8.013 1.00 90.25 138 ASP A C 1
ATOM 1143 O O . ASP A 1 138 ? -1.202 0.684 -7.348 1.00 90.25 138 ASP A O 1
ATOM 1147 N N . ILE A 1 139 ? -1.024 2.653 -8.447 1.00 91.19 139 ILE A N 1
ATOM 1148 C CA . ILE A 1 139 ? -2.411 3.104 -8.292 1.00 91.19 139 ILE A CA 1
ATOM 1149 C C . ILE A 1 139 ? -3.138 3.212 -9.644 1.00 91.19 139 ILE A C 1
ATOM 1151 O O . ILE A 1 139 ? -4.169 3.880 -9.737 1.00 91.19 139 ILE A O 1
ATOM 1155 N N . THR A 1 140 ? -2.632 2.577 -10.707 1.00 89.62 140 THR A N 1
ATOM 1156 C CA . THR A 1 140 ? -3.284 2.581 -12.024 1.00 89.62 140 THR A CA 1
ATOM 1157 C C . THR A 1 140 ? -4.674 1.943 -11.954 1.00 89.62 140 THR A C 1
ATOM 1159 O O . THR A 1 140 ? -4.828 0.735 -11.732 1.00 89.62 140 THR A O 1
ATOM 1162 N N . GLY A 1 141 ? -5.704 2.766 -12.178 1.00 88.75 141 GLY A N 1
ATOM 1163 C CA . GLY A 1 141 ? -7.106 2.358 -12.076 1.00 88.75 141 GLY A CA 1
ATOM 1164 C C . GLY A 1 141 ? -7.487 1.947 -10.655 1.00 88.75 141 GLY A C 1
ATOM 1165 O O . GLY A 1 141 ? -8.076 0.881 -10.470 1.00 88.75 141 GLY A O 1
ATOM 1166 N N . LEU A 1 142 ? -7.077 2.736 -9.657 1.00 91.75 142 LEU A N 1
ATOM 1167 C CA . LEU A 1 142 ? -7.306 2.437 -8.248 1.00 91.75 142 LEU A CA 1
ATOM 1168 C C . LEU A 1 142 ? -8.800 2.214 -7.961 1.00 91.75 142 LEU A C 1
ATOM 1170 O O . LEU A 1 142 ? -9.660 3.025 -8.298 1.00 91.75 142 LEU A O 1
ATOM 1174 N N . GLN A 1 143 ? -9.102 1.089 -7.324 1.00 93.69 143 GLN A N 1
ATOM 1175 C CA . GLN A 1 143 ? -10.463 0.656 -7.032 1.00 93.69 143 GLN A CA 1
ATOM 1176 C C . GLN A 1 143 ? -10.531 0.040 -5.637 1.00 93.69 143 GLN A C 1
ATOM 1178 O O . GLN A 1 143 ? -9.638 -0.719 -5.236 1.00 93.69 143 GLN A O 1
ATOM 1183 N N . CYS A 1 144 ? -11.601 0.347 -4.907 1.00 94.38 144 CYS A N 1
ATOM 1184 C CA . CYS A 1 144 ? -11.928 -0.326 -3.656 1.00 94.38 144 CYS A CA 1
ATOM 1185 C C . CYS A 1 144 ? -12.452 -1.738 -3.947 1.00 94.38 144 CYS A C 1
ATOM 1187 O O . CYS A 1 144 ? -13.433 -1.891 -4.658 1.00 94.38 144 CYS A O 1
ATOM 1189 N N . LYS A 1 145 ? -11.848 -2.770 -3.358 1.00 91.88 145 LYS A N 1
ATOM 1190 C CA . LYS A 1 145 ? -12.282 -4.173 -3.499 1.00 91.88 145 LYS A CA 1
ATOM 1191 C C . LYS A 1 145 ? -13.555 -4.504 -2.711 1.00 91.88 145 LYS A C 1
ATOM 1193 O O . LYS A 1 145 ? -14.095 -5.590 -2.874 1.00 91.88 145 LYS A O 1
ATOM 1198 N N . ILE A 1 146 ? -13.985 -3.624 -1.803 1.00 91.50 146 ILE A N 1
ATOM 1199 C CA . ILE A 1 146 ? -15.150 -3.867 -0.937 1.00 91.50 146 ILE A CA 1
ATOM 1200 C C . ILE A 1 146 ? -16.447 -3.440 -1.636 1.00 91.50 146 ILE A C 1
ATOM 1202 O O . ILE A 1 146 ? -17.465 -4.112 -1.503 1.00 91.50 146 ILE A O 1
ATOM 1206 N N . CYS A 1 147 ? -16.418 -2.324 -2.369 1.00 93.06 147 CYS A N 1
ATOM 1207 C CA . CYS A 1 147 ? -17.593 -1.740 -3.025 1.00 93.06 147 CYS A CA 1
ATOM 1208 C C . CYS A 1 147 ? -17.405 -1.468 -4.525 1.00 93.06 147 CYS A C 1
ATOM 1210 O O . CYS A 1 147 ? -18.269 -0.846 -5.139 1.00 93.06 147 CYS A O 1
ATOM 1212 N N . ASP A 1 148 ? -16.270 -1.872 -5.098 1.00 92.69 148 ASP A N 1
ATOM 1213 C CA . ASP A 1 148 ? -15.901 -1.676 -6.504 1.00 92.69 148 ASP A CA 1
ATOM 1214 C C . ASP A 1 148 ? -15.891 -0.210 -6.975 1.00 92.69 148 ASP A C 1
ATOM 1216 O O . ASP A 1 148 ? -15.842 0.072 -8.175 1.00 92.69 148 ASP A O 1
ATOM 1220 N N . GLN A 1 149 ? -15.868 0.750 -6.045 1.00 93.25 149 GLN A N 1
ATOM 1221 C CA . GLN A 1 149 ? -15.789 2.170 -6.369 1.00 93.25 149 GLN A CA 1
ATOM 1222 C C . GLN A 1 149 ? -14.405 2.523 -6.931 1.00 93.25 149 GLN A C 1
ATOM 1224 O O . GLN A 1 149 ? -13.376 2.255 -6.304 1.00 93.25 149 GLN A O 1
ATOM 1229 N N . SER A 1 150 ? -14.394 3.156 -8.108 1.00 93.69 150 SER A N 1
ATOM 1230 C CA . SER A 1 150 ? -13.191 3.742 -8.705 1.00 93.69 150 SER A CA 1
ATOM 1231 C C . SER A 1 150 ? -12.795 5.007 -7.953 1.00 93.69 150 SER A C 1
ATOM 1233 O O . SER A 1 150 ? -13.642 5.851 -7.654 1.00 93.69 150 SER A O 1
ATOM 1235 N N . ILE A 1 151 ? -11.509 5.136 -7.647 1.00 93.75 151 ILE A N 1
ATOM 1236 C CA . ILE A 1 151 ? -10.947 6.206 -6.823 1.00 93.75 151 ILE A CA 1
ATOM 1237 C C . ILE A 1 151 ? -9.688 6.730 -7.516 1.00 93.75 151 ILE A C 1
ATOM 1239 O O . ILE A 1 151 ? -8.941 5.962 -8.108 1.00 93.75 151 ILE A O 1
ATOM 1243 N N . GLU A 1 152 ? -9.440 8.036 -7.471 1.00 89.44 152 GLU A N 1
ATOM 1244 C CA . GLU A 1 152 ? -8.361 8.647 -8.261 1.00 89.44 152 GLU A CA 1
ATOM 1245 C C . GLU A 1 152 ? -7.061 8.813 -7.473 1.00 89.44 152 GLU A C 1
ATOM 1247 O O . GLU A 1 152 ? -5.977 8.854 -8.053 1.00 89.44 152 GLU A O 1
ATOM 1252 N N . SER A 1 153 ? -7.147 8.906 -6.144 1.00 91.12 153 SER A N 1
ATOM 1253 C CA . SER A 1 153 ? -5.983 9.134 -5.294 1.00 91.12 153 SER A CA 1
ATOM 1254 C C . SER A 1 153 ? -5.951 8.231 -4.070 1.00 91.12 153 SER A C 1
ATOM 1256 O O . SER A 1 153 ? -6.972 7.788 -3.541 1.00 91.12 153 SER A O 1
ATOM 1258 N N . LEU A 1 154 ? -4.737 7.996 -3.570 1.00 90.56 154 LEU A N 1
ATOM 1259 C CA . LEU A 1 154 ? -4.539 7.238 -2.340 1.00 90.56 154 LEU A CA 1
ATOM 1260 C C . LEU A 1 154 ? -5.203 7.919 -1.133 1.00 90.56 154 LEU A C 1
ATOM 1262 O O . LEU A 1 154 ? -5.709 7.249 -0.238 1.00 90.56 154 LEU A O 1
ATOM 1266 N N . GLU A 1 155 ? -5.220 9.251 -1.108 1.00 90.50 155 GLU A N 1
ATOM 1267 C CA . GLU A 1 155 ? -5.839 10.022 -0.030 1.00 90.50 155 GLU A CA 1
ATOM 1268 C C . GLU A 1 155 ? -7.360 9.860 0.001 1.00 90.50 155 GLU A C 1
ATOM 1270 O O . GLU A 1 155 ? -7.915 9.591 1.071 1.00 90.50 155 GLU A O 1
ATOM 1275 N N . GLN A 1 156 ? -7.998 9.929 -1.173 1.00 92.44 156 GLN A N 1
ATOM 1276 C CA . GLN A 1 156 ? -9.424 9.652 -1.337 1.00 92.44 156 GLN A CA 1
ATOM 1277 C C . GLN A 1 156 ? -9.752 8.212 -0.949 1.00 92.44 156 GLN A C 1
ATOM 1279 O O . GLN A 1 156 ? -10.764 7.978 -0.297 1.00 92.44 156 GLN A O 1
ATOM 1284 N N . LEU A 1 157 ? -8.886 7.249 -1.287 1.00 92.44 157 LEU A N 1
ATOM 1285 C CA . LEU A 1 157 ? -9.074 5.860 -0.872 1.00 92.44 157 LEU A CA 1
ATOM 1286 C C . LEU A 1 157 ? -9.050 5.741 0.649 1.00 92.44 157 LEU A C 1
ATOM 1288 O O . LEU A 1 157 ? -9.918 5.095 1.224 1.00 92.44 157 LEU A O 1
ATOM 1292 N N . MET A 1 158 ? -8.096 6.385 1.317 1.00 91.25 158 MET A N 1
ATOM 1293 C CA . MET A 1 158 ? -8.029 6.365 2.777 1.00 91.25 158 MET A CA 1
ATOM 1294 C C . MET A 1 158 ? -9.260 7.007 3.435 1.00 91.25 158 MET A C 1
ATOM 1296 O O . MET A 1 158 ? -9.734 6.488 4.444 1.00 91.25 158 MET A O 1
ATOM 1300 N N . ASP A 1 159 ? -9.791 8.104 2.884 1.00 92.38 159 ASP A N 1
ATOM 1301 C CA . ASP A 1 159 ? -11.052 8.694 3.368 1.00 92.38 159 ASP A CA 1
ATOM 1302 C C . ASP A 1 159 ? -12.244 7.781 3.121 1.00 92.38 159 ASP A C 1
ATOM 1304 O O . ASP A 1 159 ? -13.068 7.591 4.010 1.00 92.38 159 ASP A O 1
ATOM 1308 N N . HIS A 1 160 ? -12.316 7.187 1.934 1.00 93.50 160 HIS A N 1
ATOM 1309 C CA . HIS A 1 160 ? -13.370 6.260 1.558 1.00 93.50 160 HIS A CA 1
ATOM 1310 C C . HIS A 1 160 ? -13.392 5.038 2.486 1.00 93.50 160 HIS A C 1
ATOM 1312 O O . HIS A 1 160 ? -14.436 4.700 3.038 1.00 93.50 160 HIS A O 1
ATOM 1318 N N . LEU A 1 161 ? -12.235 4.419 2.732 1.00 90.94 161 LEU A N 1
ATOM 1319 C CA . LEU A 1 161 ? -12.112 3.273 3.633 1.00 90.94 161 LEU A CA 1
ATOM 1320 C C . LEU A 1 161 ? -12.553 3.628 5.059 1.00 90.94 161 LEU A C 1
ATOM 1322 O O . LEU A 1 161 ? -13.309 2.877 5.670 1.00 90.94 161 LEU A O 1
ATOM 1326 N N . LYS A 1 162 ? -12.149 4.797 5.566 1.00 91.06 162 LYS A N 1
ATOM 1327 C CA . LYS A 1 162 ? -12.517 5.246 6.912 1.00 91.06 162 LYS A CA 1
ATOM 1328 C C . LYS A 1 162 ? -13.990 5.653 7.031 1.00 91.06 162 LYS A C 1
ATOM 1330 O O . LYS A 1 162 ? -14.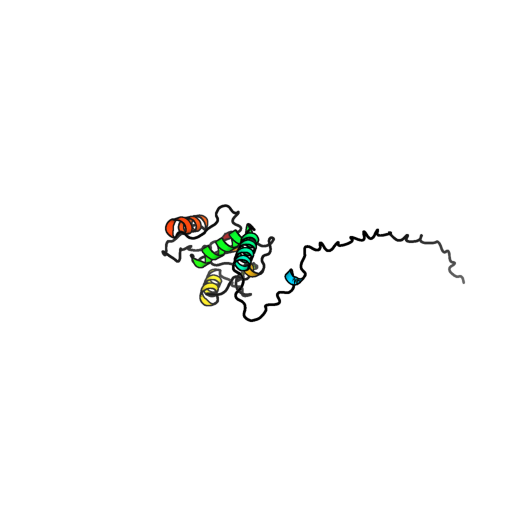617 5.375 8.043 1.00 91.06 162 LYS A O 1
ATOM 1335 N N . GLY A 1 163 ? -14.537 6.344 6.034 1.00 90.62 163 GLY A N 1
ATOM 1336 C CA . GLY A 1 163 ? -15.885 6.915 6.092 1.00 90.62 163 GLY A CA 1
ATOM 1337 C C . GLY A 1 163 ? -16.993 5.946 5.683 1.00 90.62 163 GLY A C 1
ATOM 1338 O O . GLY A 1 163 ? -18.068 5.970 6.272 1.00 90.62 163 GLY A O 1
ATOM 1339 N N . VAL A 1 164 ? -16.744 5.104 4.678 1.00 92.44 164 VAL A N 1
ATOM 1340 C CA . VAL A 1 164 ? -17.752 4.197 4.102 1.00 92.44 164 VAL A CA 1
ATOM 1341 C C . VAL A 1 164 ? -17.664 2.801 4.711 1.00 92.44 164 VAL A C 1
ATOM 1343 O O . VAL A 1 164 ? -18.690 2.160 4.925 1.00 92.44 164 VAL A O 1
ATOM 1346 N N . HIS A 1 165 ? -16.448 2.329 4.997 1.00 89.75 165 HIS A N 1
ATOM 1347 C CA . HIS A 1 165 ? -16.201 0.958 5.452 1.00 89.75 165 HIS A CA 1
ATOM 1348 C C . HIS A 1 165 ? -15.752 0.853 6.915 1.00 89.75 165 HIS A C 1
ATOM 1350 O O . HIS A 1 165 ? -15.538 -0.260 7.385 1.00 89.75 165 HIS A O 1
ATOM 1356 N N . ASP A 1 166 ? -15.631 1.983 7.625 1.00 89.56 166 ASP A N 1
ATOM 1357 C CA . ASP A 1 166 ? -15.145 2.060 9.014 1.00 89.56 166 ASP A CA 1
ATOM 1358 C C . ASP A 1 166 ? -13.799 1.332 9.225 1.00 89.56 166 ASP A C 1
ATOM 1360 O O . ASP A 1 166 ? -13.512 0.747 10.269 1.00 89.56 166 ASP A O 1
ATOM 1364 N N . GLU A 1 167 ? -12.951 1.338 8.193 1.00 89.50 167 GLU A N 1
ATOM 1365 C CA . GLU A 1 167 ? -11.632 0.717 8.241 1.00 89.50 167 GLU A CA 1
ATOM 1366 C C . GLU A 1 167 ? -10.634 1.603 8.992 1.00 89.50 167 GLU A C 1
ATOM 1368 O O . GLU A 1 167 ? -10.599 2.833 8.861 1.00 89.50 167 GLU A O 1
ATOM 1373 N N . LEU A 1 168 ? -9.757 0.957 9.762 1.00 84.81 168 LEU A N 1
ATOM 1374 C CA . LEU A 1 168 ? -8.737 1.648 10.543 1.00 84.81 168 LEU A CA 1
ATOM 1375 C C . LEU A 1 168 ? -7.626 2.170 9.626 1.00 84.81 168 LEU A C 1
ATOM 1377 O O . LEU A 1 168 ? -6.818 1.402 9.096 1.00 84.81 168 LEU A O 1
ATOM 1381 N N . VAL A 1 169 ? -7.579 3.496 9.480 1.00 87.12 169 VAL A N 1
ATOM 1382 C CA . VAL A 1 169 ? -6.539 4.217 8.740 1.00 87.12 169 VAL A CA 1
ATOM 1383 C C . VAL A 1 169 ? -6.033 5.411 9.553 1.00 87.12 169 VAL A C 1
ATOM 1385 O O . VAL A 1 169 ? -6.796 6.285 9.981 1.00 87.12 169 VAL A O 1
ATOM 1388 N N . TYR A 1 170 ? -4.719 5.472 9.740 1.00 85.62 170 TYR A N 1
ATOM 1389 C CA . TYR A 1 170 ? -4.016 6.505 10.492 1.00 85.62 170 TYR A CA 1
ATOM 1390 C C . TYR A 1 170 ? -3.564 7.632 9.557 1.00 85.62 170 TYR A C 1
ATOM 1392 O O . TYR A 1 170 ? -2.540 7.520 8.897 1.00 85.62 170 TYR A O 1
ATOM 1400 N N . LYS A 1 171 ? -4.303 8.745 9.498 1.00 81.50 171 LYS A N 1
ATOM 1401 C CA . LYS A 1 171 ? -3.935 9.911 8.662 1.00 81.50 171 LYS A CA 1
ATOM 1402 C C . LYS A 1 171 ? -2.987 10.911 9.332 1.00 81.50 171 LYS A C 1
ATOM 1404 O O . LYS A 1 171 ? -2.438 11.774 8.662 1.00 81.50 171 LYS A O 1
ATOM 1409 N N . GLN A 1 172 ? -2.791 10.792 10.643 1.00 76.31 172 GLN A N 1
ATOM 1410 C CA . GLN A 1 172 ? -1.948 11.703 11.433 1.00 76.31 172 GLN A CA 1
ATOM 1411 C C . GLN A 1 172 ? -0.437 11.492 11.213 1.00 76.31 172 GLN A C 1
ATOM 1413 O O . GLN A 1 172 ? 0.366 12.255 11.742 1.00 76.31 172 GLN A O 1
ATOM 1418 N N . ILE A 1 173 ? -0.044 10.459 10.461 1.00 79.75 173 ILE A N 1
ATOM 1419 C CA . ILE A 1 173 ? 1.356 10.144 10.162 1.00 79.75 173 ILE A CA 1
ATOM 1420 C C . ILE A 1 173 ? 1.758 10.637 8.777 1.00 79.75 173 ILE A C 1
ATOM 1422 O O . ILE A 1 173 ? 0.943 10.727 7.858 1.00 79.75 173 ILE A O 1
ATOM 1426 N N . LYS A 1 174 ? 3.054 10.898 8.599 1.00 74.88 174 LYS A N 1
ATOM 1427 C CA . LYS A 1 174 ? 3.606 11.200 7.281 1.00 74.88 174 LYS A CA 1
ATOM 1428 C C . LYS A 1 174 ? 3.572 9.944 6.409 1.00 74.88 174 LYS A C 1
ATOM 1430 O O . LYS A 1 174 ? 4.360 9.022 6.611 1.00 74.88 174 LYS A O 1
ATOM 1435 N N . ASN A 1 175 ? 2.710 9.948 5.395 1.00 73.75 175 ASN A N 1
ATOM 1436 C CA . ASN A 1 175 ? 2.655 8.873 4.411 1.00 73.75 175 ASN A CA 1
ATOM 1437 C C . ASN A 1 175 ? 3.980 8.790 3.639 1.00 73.75 175 ASN A C 1
ATOM 1439 O O . ASN A 1 175 ? 4.318 9.688 2.871 1.00 73.75 175 ASN A O 1
ATOM 1443 N N . GLN A 1 176 ? 4.716 7.692 3.814 1.00 81.38 176 GLN A N 1
ATOM 1444 C CA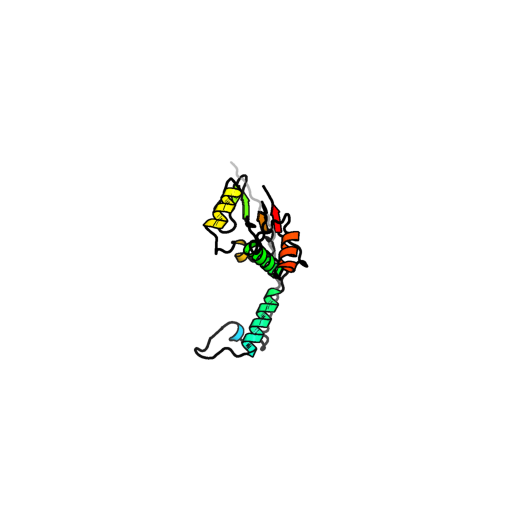 . GLN A 1 176 ? 5.909 7.368 3.018 1.00 81.38 176 GLN A CA 1
ATOM 1445 C C . GLN A 1 176 ? 5.576 6.468 1.820 1.00 81.38 176 GLN A C 1
ATOM 1447 O O . GLN A 1 176 ? 6.394 5.674 1.360 1.00 81.38 176 GLN A O 1
ATOM 1452 N N . ILE A 1 177 ? 4.346 6.574 1.322 1.00 85.81 177 ILE A N 1
ATOM 1453 C CA . ILE A 1 177 ? 3.902 5.868 0.126 1.00 85.81 177 ILE A CA 1
ATOM 1454 C C . ILE A 1 177 ? 4.086 6.809 -1.053 1.00 85.81 177 ILE A C 1
ATOM 1456 O O . ILE A 1 177 ? 3.585 7.932 -1.034 1.00 85.81 177 ILE A O 1
ATOM 1460 N N . VAL A 1 178 ? 4.785 6.338 -2.076 1.00 88.44 178 VAL A N 1
ATOM 1461 C CA . VAL A 1 178 ? 4.916 7.037 -3.350 1.00 88.44 178 VAL A CA 1
ATOM 1462 C C . VAL A 1 178 ? 3.961 6.364 -4.331 1.00 88.44 178 VAL A C 1
ATOM 1464 O O . VAL A 1 178 ? 4.266 5.272 -4.821 1.00 88.44 178 VAL A O 1
ATOM 1467 N N . PRO A 1 179 ? 2.784 6.962 -4.585 1.00 88.75 179 PRO A N 1
ATOM 1468 C CA . PRO A 1 179 ? 1.897 6.469 -5.621 1.00 88.75 179 PRO A CA 1
ATOM 1469 C C . PRO A 1 179 ? 2.517 6.732 -6.993 1.00 88.75 179 PRO A C 1
ATOM 1471 O O . PRO A 1 179 ? 3.109 7.787 -7.227 1.00 88.75 179 PRO A O 1
ATOM 1474 N N . PHE A 1 180 ? 2.349 5.792 -7.912 1.00 87.56 180 PHE A N 1
ATOM 1475 C CA . PHE A 1 180 ? 2.638 6.005 -9.322 1.00 87.56 180 PHE A CA 1
ATOM 1476 C C . PHE A 1 180 ? 1.553 5.366 -10.187 1.00 87.56 180 PHE A C 1
ATOM 1478 O O . PHE A 1 180 ? 0.860 4.440 -9.768 1.00 87.56 180 PHE A O 1
ATOM 1485 N N . ASN A 1 181 ? 1.415 5.888 -11.396 1.00 85.25 181 ASN A N 1
ATOM 1486 C CA . ASN A 1 181 ? 0.520 5.413 -12.438 1.00 85.25 181 ASN A CA 1
ATOM 1487 C C . ASN A 1 181 ? 1.294 5.317 -13.765 1.00 85.25 181 ASN A C 1
ATOM 1489 O O . ASN A 1 181 ? 2.361 5.920 -13.911 1.00 85.25 181 ASN A O 1
ATOM 1493 N N . TYR A 1 182 ? 0.786 4.524 -14.705 1.00 75.31 182 TYR A N 1
ATOM 1494 C CA . TYR A 1 182 ? 1.376 4.293 -16.028 1.00 75.31 182 TYR A CA 1
ATOM 1495 C C . TYR A 1 182 ? 0.310 4.265 -17.117 1.00 75.31 182 TYR A C 1
ATOM 1497 O O . TYR A 1 182 ? -0.871 4.025 -16.775 1.00 75.31 182 TYR A O 1
#